Protein AF-A0A376FK08-F1 (afdb_monomer)

InterPro domains:
  IPR012337 Ribonuclease H-like superfamily [SSF53098] (12-80)
  IPR013520 Ribonuclease H-like domain [PF00929] (16-78)
  IPR036397 Ribonuclease H superfamily [G3DSA:3.30.420.10] (7-87)

Organism: Enterobacter asburiae (NCBI:txid61645)

Solvent-accessible surface area (backbone atoms only — not comparable to full-atom values): 5916 Å² total; per-residue (Å²): 114,54,74,45,51,41,44,95,58,90,85,84,54,65,62,33,34,43,39,38,65,46,57,49,92,84,67,47,79,45,83,74,72,49,72,52,29,21,26,70,61,94,90,64,82,69,38,69,68,27,30,70,74,68,68,58,46,72,64,56,23,50,74,70,21,39,52,61,71,58,42,51,47,54,53,45,55,68,68,65,44,94,60,86,85,59,83,78,83,84,83,75,80,80,127

pLDDT: mean 74.7, std 14.85, range [38.16, 88.94]

Radius of gyration: 17.04 Å; Cα contacts (8 Å, |Δi|>4): 127; chains: 1; bounding box: 40×21×54 Å

Mean predicted aligned error: 10.18 Å

Structure (mmCIF, N/CA/C/O backbone):
data_AF-A0A376FK08-F1
#
_entry.id   AF-A0A376FK08-F1
#
loop_
_atom_site.group_PDB
_atom_site.id
_atom_site.type_symbol
_atom_site.label_atom_id
_atom_site.label_alt_id
_atom_site.label_comp_id
_atom_site.label_asym_id
_atom_site.label_entity_id
_atom_site.label_seq_id
_atom_site.pdbx_PDB_ins_code
_atom_site.Cartn_x
_atom_site.Cartn_y
_atom_site.Cartn_z
_atom_site.occupancy
_atom_site.B_iso_or_equiv
_atom_site.auth_seq_id
_atom_site.auth_comp_id
_atom_site.auth_asym_id
_atom_site.auth_atom_id
_atom_site.pdbx_PDB_model_num
ATOM 1 N N . MET A 1 1 ? -7.735 6.524 6.121 1.00 71.25 1 MET A N 1
ATOM 2 C CA . MET A 1 1 ? -7.236 5.624 5.053 1.00 71.25 1 MET A CA 1
ATOM 3 C C . MET A 1 1 ? -6.523 6.435 3.986 1.00 71.25 1 MET A C 1
ATOM 5 O O . MET A 1 1 ? -6.928 7.567 3.747 1.00 71.25 1 MET A O 1
ATOM 9 N N . THR A 1 2 ? -5.478 5.889 3.369 1.00 71.00 2 THR A N 1
ATOM 10 C CA . THR A 1 2 ? -4.733 6.546 2.287 1.00 71.00 2 THR A CA 1
ATOM 11 C C . THR A 1 2 ? -4.329 5.538 1.212 1.00 71.00 2 THR A C 1
ATOM 13 O O . THR A 1 2 ? -4.019 4.386 1.514 1.0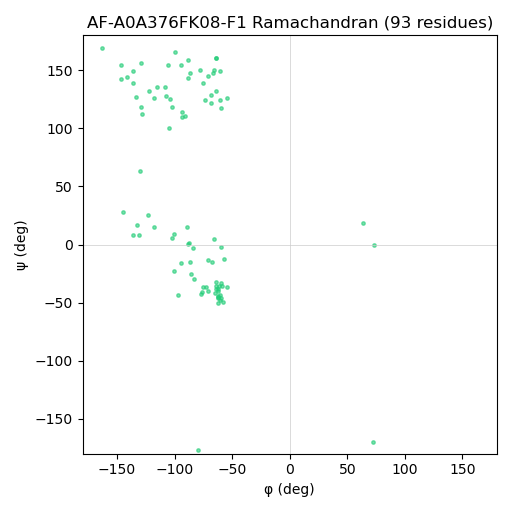0 71.00 2 THR A O 1
ATOM 16 N N . THR A 1 3 ? -4.340 5.972 -0.047 1.00 72.12 3 THR A N 1
ATOM 17 C CA . THR A 1 3 ? -3.849 5.202 -1.197 1.00 72.12 3 THR A CA 1
ATOM 18 C C . THR A 1 3 ? -2.762 5.988 -1.906 1.00 72.12 3 THR A C 1
ATOM 20 O O . THR A 1 3 ? -2.966 7.165 -2.212 1.00 72.12 3 THR A O 1
ATOM 23 N N . LYS A 1 4 ? -1.634 5.346 -2.215 1.00 75.44 4 LYS A N 1
ATOM 24 C CA . LYS A 1 4 ? -0.536 5.967 -2.972 1.00 75.44 4 LYS A CA 1
ATOM 25 C C . LYS A 1 4 ? -0.531 5.450 -4.418 1.00 75.44 4 LYS A C 1
ATOM 27 O O . LYS A 1 4 ? -0.495 4.234 -4.595 1.00 75.44 4 LYS A O 1
ATOM 32 N N . PRO A 1 5 ? -0.580 6.320 -5.444 1.00 75.00 5 PRO A N 1
ATOM 33 C CA . PRO A 1 5 ? -0.458 5.918 -6.848 1.00 75.00 5 PRO A CA 1
ATOM 34 C C . PRO A 1 5 ? 1.007 5.896 -7.326 1.00 75.00 5 PRO A C 1
ATOM 36 O O . PRO A 1 5 ? 1.849 6.609 -6.784 1.00 75.00 5 PRO A O 1
ATOM 39 N N . LEU A 1 6 ? 1.298 5.147 -8.400 1.00 62.81 6 LEU A N 1
ATOM 40 C CA . LEU A 1 6 ? 2.601 5.168 -9.100 1.00 62.81 6 LEU A CA 1
ATOM 41 C C . LEU A 1 6 ? 2.685 6.227 -10.227 1.00 62.81 6 LEU A C 1
ATOM 43 O O . LEU A 1 6 ? 3.576 6.152 -11.078 1.00 62.81 6 LEU A O 1
ATOM 47 N N . ALA A 1 7 ? 1.764 7.197 -10.273 1.00 63.03 7 ALA A N 1
ATOM 48 C CA . ALA A 1 7 ? 1.771 8.323 -11.216 1.00 63.03 7 ALA A CA 1
ATOM 49 C C . ALA A 1 7 ? 0.849 9.474 -10.792 1.00 63.03 7 ALA A C 1
ATOM 51 O O . ALA A 1 7 ? 0.026 9.349 -9.886 1.00 63.03 7 ALA A O 1
ATOM 52 N N . ARG A 1 8 ? 0.988 10.608 -11.492 1.00 52.03 8 ARG A N 1
ATOM 53 C CA . ARG A 1 8 ? 0.266 11.864 -11.246 1.00 52.03 8 ARG A CA 1
ATOM 54 C C . ARG A 1 8 ? -1.100 11.961 -11.952 1.00 52.03 8 ARG A C 1
ATOM 56 O O . ARG A 1 8 ? -1.884 12.839 -11.600 1.00 52.03 8 ARG A O 1
ATOM 63 N N . THR A 1 9 ? -1.407 11.108 -12.939 1.00 46.75 9 THR A N 1
ATOM 64 C CA . THR A 1 9 ? -2.660 11.167 -13.725 1.00 46.75 9 THR A CA 1
ATOM 65 C C . THR A 1 9 ? -3.607 10.011 -13.383 1.00 46.75 9 THR A C 1
ATOM 67 O O . THR A 1 9 ? -3.204 8.866 -13.268 1.00 46.75 9 THR A O 1
ATOM 70 N N . ARG A 1 10 ? -4.901 10.309 -13.214 1.00 53.78 10 ARG A N 1
ATOM 71 C CA . ARG A 1 10 ? -5.890 9.416 -12.573 1.00 53.78 10 ARG A CA 1
ATOM 72 C C . ARG A 1 10 ? -6.524 8.347 -13.485 1.00 53.78 10 ARG A C 1
ATOM 74 O O . ARG A 1 10 ? -7.365 7.601 -13.004 1.00 53.78 10 ARG A O 1
ATOM 81 N N . ARG A 1 11 ? -6.215 8.318 -14.792 1.00 49.09 11 ARG A N 1
ATOM 82 C CA . ARG A 1 11 ? -6.949 7.490 -15.783 1.00 49.09 11 ARG A CA 1
ATOM 83 C C . ARG A 1 11 ? -6.283 6.177 -16.190 1.00 49.09 11 ARG A C 1
ATOM 85 O O . ARG A 1 11 ? -6.992 5.307 -16.667 1.00 49.09 11 ARG A O 1
ATOM 92 N N . TRP A 1 12 ? -4.969 6.041 -16.038 1.00 49.97 12 TRP A N 1
ATOM 93 C CA . TRP A 1 12 ? -4.220 4.919 -16.629 1.00 49.97 12 TRP A CA 1
ATOM 94 C C . TRP A 1 12 ? -3.287 4.225 -15.637 1.00 49.97 12 TRP A C 1
ATOM 96 O O . TRP A 1 12 ? -2.439 3.436 -16.032 1.00 49.97 12 TRP A O 1
ATOM 106 N N . THR A 1 13 ? -3.377 4.575 -14.352 1.00 59.41 13 THR A N 1
ATOM 107 C CA . THR A 1 13 ? -2.376 4.182 -13.359 1.00 59.41 13 THR A CA 1
ATOM 108 C C . THR A 1 13 ? -3.087 3.541 -12.179 1.00 59.41 13 THR A C 1
ATOM 110 O O . THR A 1 13 ? -3.831 4.222 -11.467 1.00 59.41 13 THR A O 1
ATOM 113 N N . GLY A 1 14 ? -2.880 2.239 -11.988 1.00 68.38 14 GLY A N 1
ATOM 114 C CA . GLY A 1 14 ? -3.429 1.510 -10.849 1.00 68.38 14 GLY A CA 1
ATOM 115 C C . GLY A 1 14 ? -2.861 2.005 -9.508 1.00 68.38 14 GLY A C 1
ATOM 116 O O . GLY A 1 14 ? -1.813 2.669 -9.471 1.00 68.38 14 GLY A O 1
ATOM 117 N N . PRO A 1 15 ? -3.545 1.720 -8.388 1.00 77.38 15 PRO A N 1
ATOM 118 C CA . PRO A 1 15 ? -3.021 2.006 -7.054 1.00 77.38 15 PRO A CA 1
ATOM 119 C C . PRO A 1 15 ? -1.711 1.236 -6.809 1.00 77.38 15 PRO A C 1
ATOM 121 O O . PRO A 1 15 ? -1.530 0.152 -7.342 1.00 77.38 15 PRO A O 1
ATOM 124 N N . ALA A 1 16 ? -0.792 1.784 -6.008 1.00 78.69 16 ALA A N 1
ATOM 125 C CA . ALA A 1 16 ? 0.457 1.113 -5.613 1.00 78.69 16 ALA A CA 1
ATOM 126 C C . ALA A 1 16 ? 0.333 0.451 -4.238 1.00 78.69 16 ALA A C 1
ATOM 128 O O . ALA A 1 16 ? 0.790 -0.665 -4.012 1.00 78.69 16 ALA A O 1
ATOM 129 N N . GLN A 1 17 ? -0.277 1.180 -3.304 1.00 85.12 17 GLN A N 1
ATOM 130 C CA . GLN A 1 17 ? -0.396 0.812 -1.901 1.00 85.12 17 GLN A CA 1
ATOM 131 C C . GLN A 1 17 ? -1.724 1.320 -1.351 1.00 85.12 17 GLN A C 1
ATOM 133 O O . GLN A 1 17 ? -2.140 2.445 -1.651 1.00 85.12 17 GLN A O 1
ATOM 138 N N . PHE A 1 18 ? -2.336 0.514 -0.492 1.00 87.94 18 PHE A N 1
ATOM 139 C CA . PHE A 1 18 ? -3.419 0.901 0.396 1.00 87.94 18 PHE A CA 1
ATOM 140 C C . PHE A 1 18 ? -2.950 0.780 1.846 1.00 87.94 18 PHE A C 1
ATOM 142 O O . PHE A 1 18 ? -2.293 -0.194 2.215 1.00 87.94 18 PHE A O 1
ATOM 149 N N . ALA A 1 19 ? -3.275 1.787 2.655 1.00 86.31 19 ALA A N 1
ATOM 150 C CA . ALA A 1 19 ? -3.062 1.770 4.093 1.00 86.31 19 ALA A CA 1
ATOM 151 C C . ALA A 1 19 ? -4.320 2.264 4.822 1.00 86.31 19 ALA A C 1
ATOM 153 O O . ALA A 1 19 ? -4.828 3.365 4.560 1.00 86.31 19 ALA A O 1
ATOM 154 N N . ALA A 1 20 ? -4.811 1.471 5.766 1.00 86.75 20 ALA A N 1
ATOM 155 C CA . ALA A 1 20 ? -5.926 1.823 6.628 1.00 86.75 20 ALA A CA 1
ATOM 156 C C . ALA A 1 20 ? -5.646 1.426 8.074 1.00 86.75 20 ALA A C 1
ATOM 158 O O . ALA A 1 20 ? -4.957 0.457 8.357 1.00 86.75 20 ALA A O 1
ATOM 159 N N . ILE A 1 21 ? -6.216 2.193 8.991 1.00 86.69 21 ILE A N 1
ATOM 160 C CA . ILE A 1 21 ? -6.238 1.885 10.412 1.00 86.69 21 ILE A CA 1
ATOM 161 C C . ILE A 1 21 ? -7.646 2.189 10.896 1.00 86.69 21 ILE A C 1
ATOM 163 O O . ILE A 1 21 ? -8.260 3.156 10.429 1.00 86.69 21 ILE A O 1
ATOM 167 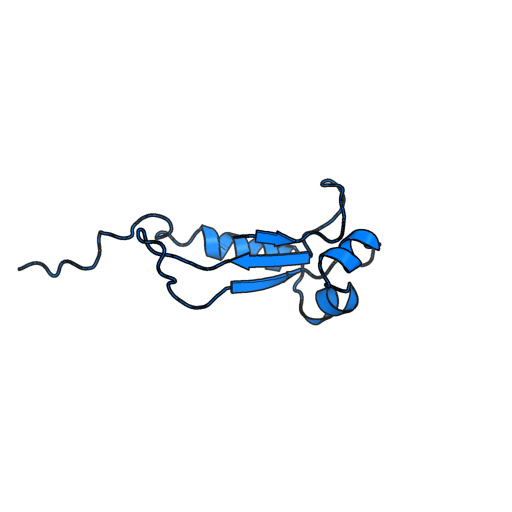N N . ARG A 1 22 ? -8.188 1.325 11.748 1.00 84.19 22 ARG A N 1
ATOM 168 C CA . ARG A 1 22 ? -9.515 1.536 12.317 1.00 84.19 22 ARG A CA 1
ATOM 169 C C . ARG A 1 22 ? -9.371 2.365 13.582 1.00 84.19 22 ARG A C 1
ATOM 171 O O . ARG A 1 22 ? -8.416 2.194 14.336 1.00 84.19 22 ARG A O 1
ATOM 178 N N . THR A 1 23 ? -10.328 3.253 13.800 1.00 84.31 23 THR A N 1
ATOM 179 C CA . THR A 1 23 ? -10.421 4.046 15.023 1.00 84.31 23 THR A CA 1
ATOM 180 C C . THR A 1 23 ? -11.826 3.949 15.597 1.00 84.31 23 THR A C 1
ATOM 182 O O . THR A 1 23 ? -12.773 3.649 14.863 1.00 84.31 23 THR A O 1
ATOM 185 N N . ASP A 1 24 ? -11.956 4.181 16.897 1.00 82.56 24 ASP A N 1
ATOM 186 C CA . ASP A 1 24 ? -13.249 4.430 17.533 1.00 82.56 24 ASP A CA 1
ATOM 187 C C . ASP A 1 24 ? -13.715 5.889 17.322 1.00 82.56 24 ASP A C 1
ATOM 189 O O . ASP A 1 24 ? -13.072 6.671 16.611 1.00 82.56 24 ASP A O 1
ATOM 193 N N . ASP A 1 25 ? -14.855 6.247 17.922 1.00 84.88 25 ASP A N 1
ATOM 194 C CA . ASP A 1 25 ? -15.449 7.590 17.837 1.00 84.88 25 ASP A CA 1
ATOM 195 C C . ASP A 1 25 ? -14.603 8.666 18.560 1.00 84.88 25 ASP A C 1
ATOM 197 O O . ASP A 1 25 ? -14.803 9.861 18.345 1.00 84.88 25 ASP A O 1
ATOM 201 N N . GLU A 1 26 ? -13.655 8.248 19.404 1.00 86.25 26 GLU A N 1
ATOM 202 C CA . GLU A 1 26 ? -12.727 9.098 20.160 1.00 86.25 26 GLU A CA 1
ATOM 203 C C . GLU A 1 26 ? -11.333 9.157 19.503 1.00 86.25 26 GLU A C 1
ATOM 205 O O . GLU A 1 26 ? -10.400 9.735 20.058 1.00 86.25 26 GLU A O 1
ATOM 210 N N . PHE A 1 27 ? -11.198 8.607 18.288 1.00 83.44 27 PHE A N 1
ATOM 211 C CA . PHE A 1 27 ? -9.957 8.502 17.516 1.00 83.44 27 PHE A CA 1
ATOM 212 C C . PHE A 1 27 ? -8.864 7.627 18.149 1.00 83.44 27 PHE A C 1
ATOM 214 O O . PHE A 1 27 ? -7.706 7.694 17.726 1.00 83.44 27 PHE A O 1
ATOM 221 N N . ASN A 1 28 ? -9.208 6.751 19.094 1.00 85.94 28 ASN A N 1
ATOM 222 C CA . ASN A 1 28 ? -8.279 5.728 19.557 1.00 85.94 28 ASN A CA 1
ATOM 223 C C . ASN A 1 28 ? -8.165 4.625 18.505 1.00 85.94 28 ASN A C 1
ATOM 225 O O . ASN A 1 28 ? -9.152 4.202 17.898 1.00 85.94 28 ASN A O 1
ATOM 229 N N . ILE A 1 29 ? -6.943 4.149 18.289 1.00 85.06 29 ILE A N 1
ATOM 230 C CA . ILE A 1 29 ? -6.643 3.087 17.328 1.00 85.06 29 ILE A CA 1
ATOM 231 C C . ILE A 1 29 ? -7.237 1.766 17.825 1.00 85.06 29 ILE A C 1
ATOM 233 O O . ILE A 1 29 ? -6.969 1.346 18.950 1.00 85.06 29 ILE A O 1
ATOM 237 N N . ILE A 1 30 ? -8.000 1.090 16.964 1.00 84.38 30 ILE A N 1
ATOM 238 C CA . ILE A 1 30 ? -8.561 -0.236 17.233 1.00 84.38 30 ILE A CA 1
ATOM 239 C C . ILE A 1 30 ? -8.020 -1.260 16.227 1.00 84.38 30 ILE A C 1
ATOM 241 O O . ILE A 1 30 ? -8.155 -1.103 15.014 1.00 84.38 30 ILE A O 1
ATOM 245 N N . GLY A 1 31 ? -7.445 -2.349 16.740 1.00 82.12 31 GLY A N 1
ATOM 246 C CA . GLY A 1 31 ? -6.869 -3.420 15.923 1.00 82.12 31 GLY A CA 1
ATOM 247 C C . GLY A 1 31 ? -5.557 -3.043 15.228 1.00 82.12 31 GLY A C 1
ATOM 248 O O . GLY A 1 31 ? -4.950 -2.013 15.514 1.00 82.12 31 GLY A O 1
ATOM 249 N N . GLU A 1 32 ? -5.125 -3.912 14.317 1.00 85.88 32 GLU A N 1
ATOM 250 C CA . GLU A 1 32 ? -3.862 -3.755 13.594 1.00 85.88 32 GLU A CA 1
ATOM 251 C C . GLU A 1 32 ? -4.021 -2.885 12.332 1.00 85.88 32 GLU A C 1
ATOM 253 O O . GLU A 1 32 ? -5.079 -2.908 11.688 1.00 85.88 32 GLU A O 1
ATOM 258 N N . PRO A 1 33 ? -2.986 -2.120 11.939 1.00 87.31 33 PRO A N 1
ATOM 259 C CA . PRO A 1 33 ? -2.969 -1.408 10.668 1.00 87.31 33 PRO A CA 1
ATOM 260 C C . PRO A 1 33 ? -2.980 -2.369 9.474 1.00 87.31 33 PRO A C 1
ATOM 262 O O . PRO A 1 33 ? -2.164 -3.282 9.370 1.00 87.31 33 PRO A O 1
ATOM 265 N N . GLU A 1 34 ? -3.852 -2.096 8.513 1.00 87.06 34 GLU A N 1
ATOM 266 C CA . GLU A 1 34 ? -3.948 -2.824 7.253 1.00 87.06 34 GLU A CA 1
ATOM 267 C C . GLU A 1 34 ? -3.101 -2.116 6.199 1.00 87.06 34 GLU A C 1
ATOM 269 O O . GLU A 1 34 ? -3.449 -1.018 5.754 1.00 87.06 34 GLU A O 1
ATOM 274 N N . VAL A 1 35 ? -1.988 -2.728 5.790 1.00 88.69 35 VAL A N 1
ATOM 275 C CA . VAL A 1 35 ? -1.105 -2.199 4.742 1.00 88.69 35 VAL A CA 1
ATOM 276 C C . VAL A 1 35 ? -0.827 -3.277 3.707 1.00 88.69 35 VAL A C 1
ATOM 278 O O . VAL A 1 35 ? -0.231 -4.306 4.014 1.00 88.69 35 VAL A O 1
ATOM 281 N N . PHE A 1 36 ? -1.224 -3.031 2.462 1.00 88.44 36 PHE A N 1
ATOM 282 C CA . PHE A 1 36 ? -0.982 -3.963 1.364 1.00 88.44 36 PHE A CA 1
ATOM 283 C C . PHE A 1 36 ? -0.754 -3.237 0.037 1.00 88.44 36 PHE A C 1
ATOM 285 O O . PHE A 1 36 ? -1.191 -2.101 -0.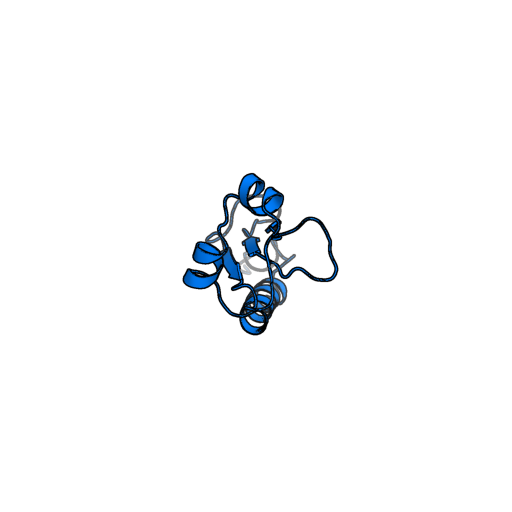169 1.00 88.44 36 PHE A O 1
ATOM 292 N N . TYR A 1 37 ? -0.031 -3.907 -0.860 1.00 87.12 37 TYR A N 1
ATOM 293 C CA . TYR A 1 37 ? 0.395 -3.373 -2.152 1.00 87.12 37 TYR A CA 1
ATOM 294 C C . TYR A 1 37 ? -0.423 -3.981 -3.292 1.00 87.12 37 TYR A C 1
ATOM 296 O O . TYR A 1 37 ? -0.936 -5.098 -3.186 1.00 87.12 37 TYR A O 1
ATOM 304 N N . CYS A 1 38 ? -0.528 -3.247 -4.393 1.00 85.69 38 CYS A N 1
ATOM 305 C CA . CYS A 1 38 ? -1.085 -3.752 -5.639 1.00 85.69 38 CYS A CA 1
ATOM 306 C C . CYS A 1 38 ? 0.056 -3.941 -6.635 1.00 85.69 38 CYS A C 1
ATOM 308 O O . CYS A 1 38 ? 0.844 -3.024 -6.882 1.00 85.69 38 CYS A O 1
ATOM 310 N N . LYS A 1 39 ? 0.1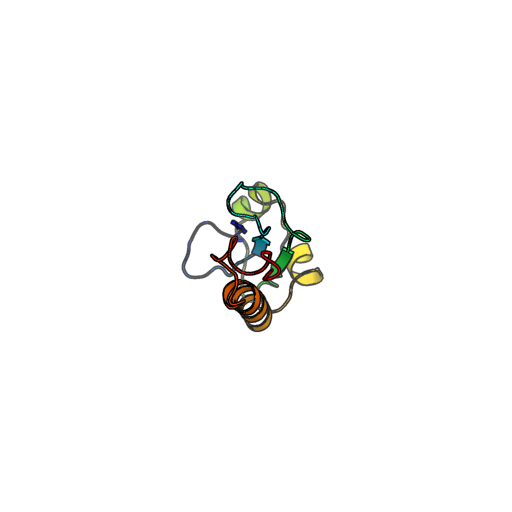34 -5.137 -7.212 1.00 84.81 39 LYS A N 1
ATOM 311 C CA . LYS A 1 39 ? 1.073 -5.450 -8.280 1.00 84.81 39 LYS A CA 1
ATOM 312 C C . LYS A 1 39 ? 0.656 -4.669 -9.533 1.00 84.81 39 LYS A C 1
ATOM 314 O O . LYS A 1 39 ? -0.476 -4.846 -9.989 1.00 84.81 39 LYS A O 1
ATOM 319 N N . PRO A 1 40 ? 1.533 -3.816 -10.093 1.00 78.88 40 PRO A N 1
ATOM 320 C CA . PRO A 1 40 ? 1.240 -3.130 -11.343 1.00 78.88 40 PRO A CA 1
ATOM 321 C C . PRO A 1 40 ? 1.162 -4.141 -12.494 1.00 78.88 40 PRO A C 1
ATOM 323 O O . PRO A 1 40 ? 1.867 -5.155 -12.485 1.00 78.88 40 PRO A O 1
ATOM 326 N N . ALA A 1 41 ? 0.308 -3.861 -13.478 1.00 76.75 41 ALA A N 1
ATOM 327 C CA . ALA A 1 41 ? 0.247 -4.631 -14.714 1.00 76.75 41 ALA A CA 1
ATOM 328 C C . ALA A 1 41 ? 1.553 -4.473 -15.518 1.00 76.75 41 ALA A C 1
ATOM 330 O O . ALA A 1 41 ? 2.246 -3.459 -15.407 1.00 76.75 41 ALA A O 1
ATOM 331 N N . ASP A 1 42 ? 1.924 -5.493 -16.295 1.00 72.25 42 ASP A N 1
ATOM 332 C CA . ASP A 1 42 ? 3.219 -5.526 -16.994 1.00 72.25 42 ASP A CA 1
ATOM 333 C C . ASP A 1 42 ? 3.311 -4.531 -18.167 1.00 72.25 42 ASP A C 1
ATOM 335 O O . ASP A 1 42 ? 4.405 -4.245 -18.648 1.00 72.25 42 ASP A O 1
ATOM 339 N N . ASP A 1 43 ? 2.183 -3.962 -18.590 1.00 73.62 43 ASP A N 1
ATOM 340 C CA . ASP A 1 43 ? 2.066 -2.911 -19.605 1.00 73.62 43 ASP A CA 1
ATOM 341 C C . ASP A 1 43 ? 2.198 -1.485 -19.032 1.00 73.62 43 ASP A C 1
ATOM 343 O O . ASP A 1 43 ? 2.132 -0.500 -19.771 1.00 73.62 43 ASP A O 1
ATOM 347 N N . TYR A 1 44 ? 2.428 -1.353 -17.722 1.00 68.50 44 TYR A N 1
ATOM 348 C CA . TYR A 1 44 ? 2.493 -0.070 -17.036 1.00 68.50 44 TYR A CA 1
ATOM 349 C C . TYR A 1 44 ? 3.934 0.381 -16.749 1.00 68.50 44 TYR A C 1
ATOM 351 O O . TYR A 1 44 ? 4.664 -0.235 -15.969 1.00 68.50 44 TYR A O 1
ATOM 359 N N . LEU A 1 45 ? 4.326 1.527 -17.320 1.00 75.06 45 LEU A N 1
ATOM 360 C CA . LEU A 1 45 ? 5.579 2.217 -16.999 1.00 75.06 45 LEU A CA 1
ATOM 361 C C . LEU A 1 45 ? 5.342 3.280 -15.904 1.00 75.06 45 LEU A C 1
ATOM 363 O O . LEU A 1 45 ? 4.648 4.273 -16.143 1.00 75.06 45 LEU A O 1
ATOM 367 N N . PRO A 1 46 ? 5.915 3.108 -14.701 1.00 73.00 46 PRO A N 1
ATOM 368 C CA . PRO A 1 46 ? 5.699 4.011 -13.579 1.00 73.00 46 PRO A CA 1
ATOM 369 C C . PRO A 1 46 ? 6.395 5.351 -13.804 1.00 73.00 46 PRO A C 1
ATOM 371 O O . PRO A 1 46 ? 7.494 5.418 -14.356 1.00 73.00 46 PRO A O 1
ATOM 374 N N . GLN A 1 47 ? 5.776 6.437 -13.336 1.00 78.25 47 GLN A N 1
ATOM 375 C CA . GLN A 1 47 ? 6.383 7.761 -13.447 1.00 78.25 47 GLN A CA 1
ATOM 376 C C . GLN A 1 47 ? 7.543 7.883 -12.447 1.00 78.25 47 GLN A C 1
ATOM 378 O O . GLN A 1 47 ? 7.304 7.747 -11.243 1.00 78.25 47 GLN A O 1
ATOM 383 N N . PRO A 1 48 ? 8.772 8.224 -12.885 1.00 79.56 48 PRO A N 1
ATOM 384 C CA . PRO A 1 48 ? 9.926 8.326 -11.986 1.00 79.56 48 PRO A CA 1
ATOM 385 C C . PRO A 1 48 ? 9.688 9.266 -10.796 1.00 79.56 48 PRO A C 1
ATOM 387 O O . PRO A 1 48 ? 10.080 8.968 -9.671 1.00 79.56 48 PRO A O 1
ATOM 390 N N . GLY A 1 49 ? 8.961 10.369 -11.015 1.00 78.94 49 GLY A N 1
ATOM 391 C CA . GLY A 1 49 ? 8.581 11.303 -9.951 1.00 78.94 49 GLY A CA 1
ATOM 392 C C . GLY A 1 49 ? 7.701 10.683 -8.860 1.00 78.94 49 GLY A C 1
ATOM 393 O O . GLY A 1 49 ? 7.868 11.007 -7.689 1.00 78.94 49 GLY A O 1
ATOM 394 N N . ALA A 1 50 ? 6.800 9.760 -9.207 1.00 75.38 50 ALA A N 1
ATOM 395 C CA . ALA A 1 50 ? 5.961 9.081 -8.222 1.00 75.38 50 ALA A CA 1
ATOM 396 C C . ALA A 1 50 ? 6.761 8.064 -7.399 1.00 75.38 50 ALA A C 1
ATOM 398 O O . ALA A 1 50 ? 6.546 7.963 -6.193 1.00 75.38 50 ALA A O 1
ATOM 399 N N . VAL A 1 51 ? 7.724 7.368 -8.013 1.00 79.62 51 VAL A N 1
ATOM 400 C CA . VAL A 1 51 ? 8.638 6.463 -7.293 1.00 79.62 51 VAL A CA 1
ATOM 401 C C . VAL A 1 51 ? 9.475 7.245 -6.279 1.00 79.62 51 VAL A C 1
ATOM 403 O O . VAL A 1 51 ? 9.549 6.846 -5.122 1.00 79.62 51 VAL A O 1
ATOM 406 N N . MET A 1 52 ? 10.021 8.405 -6.661 1.00 79.06 52 MET A N 1
ATOM 407 C CA . MET A 1 52 ? 10.808 9.245 -5.745 1.00 79.06 52 MET A CA 1
ATOM 408 C C . MET A 1 52 ? 9.988 9.795 -4.569 1.00 79.06 52 MET A C 1
ATOM 410 O O . MET A 1 52 ? 10.490 9.865 -3.454 1.00 79.06 52 MET A O 1
ATOM 414 N N . VAL A 1 53 ? 8.727 10.177 -4.799 1.00 81.19 53 VAL A N 1
ATOM 415 C CA . VAL A 1 53 ? 7.852 10.718 -3.742 1.00 81.19 53 VAL A CA 1
ATOM 416 C C . VAL A 1 53 ? 7.333 9.621 -2.815 1.00 81.19 53 VAL A C 1
ATOM 418 O O . VAL A 1 53 ? 7.220 9.822 -1.608 1.00 81.19 53 VAL A O 1
ATOM 421 N N . THR A 1 54 ? 6.960 8.468 -3.371 1.00 78.50 54 THR A N 1
ATOM 422 C CA . THR A 1 54 ? 6.344 7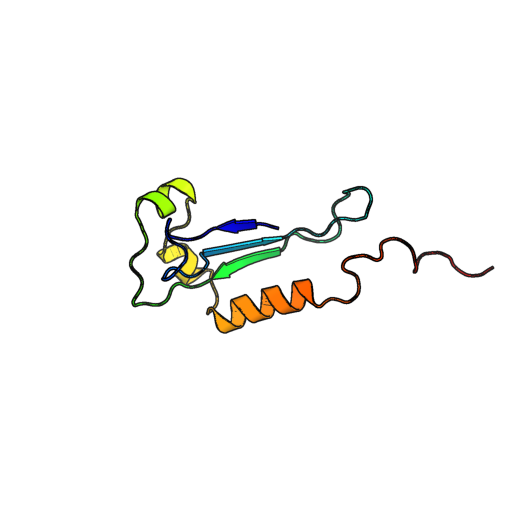.387 -2.590 1.00 78.50 54 THR A CA 1
ATOM 423 C C . THR A 1 54 ? 7.369 6.477 -1.927 1.00 78.50 54 THR A C 1
ATOM 425 O O . THR A 1 54 ? 7.033 5.870 -0.910 1.00 78.50 54 THR A O 1
ATOM 428 N N . GLY A 1 55 ? 8.578 6.386 -2.490 1.00 81.75 55 GLY A N 1
ATOM 429 C CA . GLY A 1 55 ? 9.603 5.405 -2.135 1.00 81.75 55 GLY A CA 1
ATOM 430 C C . GLY A 1 55 ? 9.286 3.986 -2.618 1.00 81.75 55 GLY A C 1
ATOM 431 O O . GLY A 1 55 ? 10.078 3.080 -2.391 1.00 81.75 55 GLY A O 1
ATOM 432 N N . ILE A 1 56 ? 8.143 3.778 -3.280 1.00 81.56 56 ILE A N 1
ATOM 433 C CA . ILE A 1 56 ? 7.664 2.452 -3.672 1.00 81.56 56 ILE A CA 1
ATOM 434 C C . ILE A 1 56 ? 8.203 2.148 -5.059 1.00 81.56 56 ILE A C 1
ATOM 436 O O . ILE A 1 56 ? 7.791 2.754 -6.054 1.00 81.56 56 ILE A O 1
ATOM 440 N N . THR A 1 57 ? 9.128 1.196 -5.128 1.00 83.44 57 THR A N 1
ATOM 441 C CA . THR A 1 57 ? 9.636 0.732 -6.415 1.00 83.44 57 THR A CA 1
ATOM 442 C C . THR A 1 57 ? 8.632 -0.215 -7.081 1.00 83.44 57 THR A C 1
ATOM 444 O O . THR A 1 57 ? 7.889 -0.928 -6.402 1.00 83.44 57 THR A O 1
ATOM 447 N N . PRO A 1 58 ? 8.594 -0.266 -8.420 1.00 79.50 58 PRO A N 1
ATOM 448 C CA . PRO A 1 58 ? 7.753 -1.221 -9.144 1.00 79.50 58 PRO A CA 1
ATOM 449 C C . PRO A 1 58 ? 8.092 -2.676 -8.811 1.00 79.50 58 PRO A C 1
ATOM 451 O O . PRO A 1 58 ? 7.207 -3.526 -8.785 1.00 79.50 58 PRO A O 1
ATOM 454 N N . GLN A 1 59 ? 9.369 -2.949 -8.536 1.00 82.75 59 GLN A N 1
ATOM 455 C CA . GLN A 1 59 ? 9.875 -4.238 -8.078 1.00 82.75 59 GLN A CA 1
ATOM 456 C C . GLN A 1 59 ? 9.253 -4.600 -6.728 1.00 82.75 59 GLN A C 1
ATOM 458 O O . GLN A 1 59 ? 8.650 -5.660 -6.602 1.00 82.75 59 GLN A O 1
ATOM 463 N N . GLU A 1 60 ? 9.287 -3.679 -5.764 1.00 84.12 60 GLU A N 1
ATOM 464 C CA . GLU A 1 60 ? 8.683 -3.881 -4.448 1.00 84.12 60 GLU A CA 1
ATOM 465 C C . GLU A 1 60 ? 7.164 -4.092 -4.531 1.00 84.12 60 GLU A C 1
ATOM 467 O O . GLU A 1 60 ? 6.633 -5.019 -3.918 1.00 84.12 60 GLU A O 1
ATOM 472 N N . ALA A 1 61 ? 6.458 -3.281 -5.324 1.00 83.25 61 ALA A N 1
ATOM 473 C CA . ALA A 1 61 ? 5.019 -3.439 -5.529 1.00 83.25 61 ALA A CA 1
ATOM 474 C C . ALA A 1 61 ? 4.673 -4.769 -6.224 1.00 83.25 61 ALA A C 1
ATOM 476 O O . ALA A 1 61 ? 3.631 -5.357 -5.948 1.00 83.25 61 ALA A O 1
ATOM 477 N N . ARG A 1 62 ? 5.547 -5.273 -7.104 1.00 83.69 62 ARG A N 1
ATOM 478 C CA . ARG A 1 62 ? 5.379 -6.564 -7.785 1.00 83.69 62 ARG A CA 1
ATOM 479 C C . ARG A 1 62 ? 5.664 -7.757 -6.872 1.00 83.69 62 ARG A C 1
ATOM 481 O O . ARG A 1 62 ? 4.995 -8.775 -7.018 1.00 83.69 62 ARG A O 1
ATOM 488 N N . GLU A 1 63 ? 6.640 -7.644 -5.977 1.00 85.69 63 GLU A N 1
ATOM 489 C CA . GLU A 1 63 ? 7.026 -8.702 -5.035 1.00 85.69 63 GLU A CA 1
ATOM 490 C C . GLU A 1 63 ? 6.058 -8.813 -3.855 1.00 85.69 63 GLU A C 1
ATOM 492 O O . GLU A 1 63 ? 5.688 -9.915 -3.461 1.00 85.69 63 GLU A O 1
ATOM 497 N N . LYS A 1 64 ? 5.635 -7.674 -3.295 1.00 85.75 64 LYS A N 1
ATOM 498 C CA . LYS A 1 64 ? 4.771 -7.618 -2.103 1.00 85.75 64 LYS A CA 1
ATOM 499 C C . LYS A 1 64 ? 3.283 -7.501 -2.433 1.00 85.75 64 LYS A C 1
ATOM 501 O O . LYS A 1 64 ? 2.449 -7.643 -1.539 1.00 85.75 64 LYS A O 1
ATOM 506 N N . GLY A 1 65 ? 2.947 -7.148 -3.672 1.00 85.38 65 GLY A N 1
ATOM 507 C CA . GLY A 1 65 ? 1.586 -6.814 -4.069 1.00 85.38 65 GLY A CA 1
ATOM 508 C C . GLY A 1 65 ? 0.795 -7.975 -4.651 1.00 85.38 65 GLY A C 1
ATOM 509 O O . GLY A 1 65 ? 1.333 -8.917 -5.228 1.00 85.38 65 GLY A O 1
ATOM 510 N N . VAL A 1 66 ? -0.523 -7.864 -4.529 1.00 88.25 66 VAL A N 1
ATOM 511 C CA . VAL A 1 66 ? -1.497 -8.776 -5.145 1.00 88.25 66 VAL A CA 1
ATOM 512 C C . VAL A 1 66 ? -2.062 -8.165 -6.425 1.00 88.25 66 VAL A C 1
ATOM 514 O O . VAL A 1 66 ? -1.893 -6.972 -6.670 1.00 88.25 66 VAL A O 1
ATOM 517 N N . ASN A 1 67 ? -2.727 -8.959 -7.266 1.00 87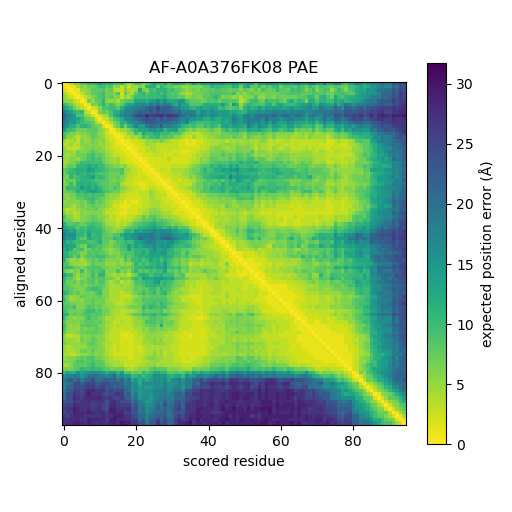.25 67 ASN A N 1
ATOM 518 C CA . ASN A 1 67 ? -3.376 -8.410 -8.460 1.00 87.25 67 ASN A CA 1
ATOM 519 C C . ASN A 1 67 ? -4.506 -7.428 -8.092 1.00 87.25 67 ASN A C 1
ATOM 521 O O . ASN A 1 67 ? -5.040 -7.458 -6.983 1.00 87.25 67 ASN A O 1
ATOM 525 N N . GLU A 1 68 ? -4.891 -6.572 -9.040 1.00 84.69 68 GLU A N 1
ATOM 526 C CA . GLU A 1 68 ? -5.887 -5.520 -8.804 1.00 84.69 68 GLU A CA 1
ATOM 527 C C . GLU A 1 68 ? -7.247 -6.073 -8.344 1.00 84.69 68 GLU A C 1
ATOM 529 O O . GLU A 1 68 ? -7.886 -5.489 -7.471 1.00 84.69 68 GLU A O 1
ATOM 534 N N . ALA A 1 69 ? -7.669 -7.232 -8.857 1.00 86.06 69 ALA A N 1
ATOM 535 C CA . ALA A 1 69 ? -8.930 -7.859 -8.463 1.00 86.06 69 ALA A CA 1
ATOM 536 C C . ALA A 1 69 ? -8.929 -8.296 -6.988 1.00 86.06 69 ALA A C 1
ATOM 538 O O . ALA A 1 69 ? -9.913 -8.107 -6.273 1.00 86.06 69 ALA A O 1
ATOM 539 N N . GLU A 1 70 ? -7.828 -8.875 -6.511 1.00 87.12 70 GLU A N 1
ATOM 540 C CA . GLU A 1 70 ? -7.654 -9.231 -5.107 1.00 87.12 70 GLU A CA 1
ATOM 541 C C . GLU A 1 70 ? -7.482 -7.991 -4.229 1.00 87.12 70 GLU A C 1
ATOM 543 O O . GLU A 1 70 ? -8.072 -7.920 -3.153 1.00 87.12 70 GLU A O 1
ATOM 548 N N . PHE A 1 71 ? -6.736 -6.996 -4.701 1.00 88.25 71 PHE A N 1
ATOM 549 C CA . PHE A 1 71 ? -6.562 -5.722 -4.014 1.00 88.25 71 PHE A CA 1
ATOM 550 C C . PHE A 1 71 ? -7.907 -5.021 -3.779 1.00 88.25 71 PHE A C 1
ATOM 552 O O . PHE A 1 71 ? -8.228 -4.644 -2.651 1.00 88.25 71 PHE A O 1
ATOM 559 N N . ALA A 1 72 ? -8.731 -4.916 -4.825 1.00 86.81 72 ALA A N 1
ATOM 560 C CA . ALA A 1 72 ? -10.069 -4.346 -4.751 1.00 86.81 72 ALA A CA 1
ATOM 561 C C . ALA A 1 72 ? -10.979 -5.149 -3.813 1.00 86.81 72 ALA A C 1
ATOM 563 O O . ALA A 1 72 ? -11.713 -4.553 -3.027 1.00 86.81 72 ALA A O 1
ATOM 564 N N . ARG A 1 73 ? -10.893 -6.486 -3.840 1.00 88.94 73 ARG A N 1
ATOM 565 C CA . ARG A 1 73 ? -11.644 -7.358 -2.926 1.00 88.94 73 ARG A CA 1
ATOM 566 C C . ARG A 1 73 ? -11.280 -7.096 -1.467 1.00 88.94 73 ARG A C 1
ATOM 568 O O . ARG A 1 73 ? -12.174 -6.881 -0.663 1.00 88.94 73 ARG A O 1
ATOM 575 N N . ARG A 1 74 ? -9.986 -7.020 -1.134 1.00 88.38 74 ARG A N 1
ATOM 576 C CA . ARG A 1 74 ? -9.531 -6.724 0.237 1.00 88.38 74 ARG A CA 1
ATOM 577 C C . ARG A 1 74 ? -10.016 -5.356 0.716 1.00 88.38 74 ARG A C 1
ATOM 579 O O . ARG A 1 74 ? -10.492 -5.238 1.840 1.00 88.38 74 ARG A O 1
ATOM 586 N N . ILE A 1 75 ? -9.944 -4.329 -0.136 1.00 87.12 75 ILE A N 1
ATOM 587 C CA . ILE A 1 75 ? -10.482 -2.996 0.190 1.00 87.12 75 ILE A CA 1
ATOM 588 C C . ILE A 1 75 ? -11.993 -3.062 0.418 1.00 87.12 75 ILE A C 1
ATOM 590 O O . ILE A 1 75 ? -12.491 -2.511 1.399 1.00 87.12 75 ILE A O 1
ATOM 594 N N . HIS A 1 76 ? -12.716 -3.744 -0.469 1.00 88.19 76 HIS A N 1
ATOM 595 C CA . HIS A 1 76 ? -14.157 -3.917 -0.354 1.00 88.19 76 HIS A CA 1
ATOM 596 C C . HIS A 1 76 ? -14.531 -4.629 0.950 1.00 88.19 76 HIS A C 1
ATOM 598 O O . HIS A 1 76 ? -15.396 -4.151 1.674 1.00 88.19 76 HIS A O 1
ATOM 604 N N . ASP A 1 77 ? -13.847 -5.716 1.298 1.00 86.94 77 ASP A N 1
ATOM 605 C CA . ASP A 1 77 ? -14.108 -6.467 2.525 1.00 86.94 77 ASP A CA 1
ATOM 606 C C . ASP A 1 77 ? -13.853 -5.614 3.773 1.00 86.94 77 ASP A C 1
ATOM 608 O O . ASP A 1 77 ? -14.637 -5.659 4.721 1.00 86.94 77 ASP A O 1
ATOM 612 N N . LEU A 1 78 ? -12.816 -4.766 3.757 1.00 84.56 78 LEU A N 1
ATOM 613 C CA . LEU A 1 78 ? -12.561 -3.806 4.833 1.00 84.56 78 LEU A CA 1
ATOM 614 C C . LEU A 1 78 ? -13.677 -2.765 4.973 1.00 84.56 78 LEU A C 1
ATOM 616 O O . LEU A 1 78 ? -13.975 -2.360 6.099 1.00 84.56 78 LEU A O 1
ATOM 620 N N . PHE A 1 79 ? -14.279 -2.332 3.864 1.00 83.31 79 PHE A N 1
ATOM 621 C CA . PHE A 1 79 ? -15.335 -1.314 3.853 1.00 83.31 79 PHE A CA 1
ATOM 622 C C . PHE A 1 79 ? -16.723 -1.885 4.140 1.00 83.31 79 PHE A C 1
ATOM 624 O O . PHE A 1 79 ? -17.558 -1.191 4.712 1.00 83.31 79 PHE A O 1
ATOM 631 N N . THR A 1 80 ? -16.972 -3.142 3.784 1.00 83.56 80 THR A N 1
ATOM 632 C CA . THR A 1 80 ? -18.287 -3.784 3.908 1.00 83.56 80 THR A CA 1
ATOM 633 C C . THR A 1 80 ? -18.486 -4.444 5.282 1.00 83.56 80 THR A C 1
ATOM 635 O O . THR A 1 80 ? -19.564 -4.961 5.574 1.00 83.56 80 THR A O 1
ATOM 638 N N . VAL A 1 81 ? -17.503 -4.376 6.194 1.00 73.44 81 VAL A N 1
ATOM 639 C CA . VAL A 1 81 ? -17.700 -4.794 7.594 1.00 73.44 81 VAL A CA 1
ATOM 640 C C . VAL A 1 81 ? -18.818 -3.952 8.233 1.00 73.44 81 VAL A C 1
ATOM 642 O O . VAL A 1 81 ? -18.607 -2.760 8.428 1.00 73.44 81 VAL A O 1
ATOM 645 N N . PRO A 1 82 ? -19.955 -4.526 8.681 1.00 60.53 82 PRO A N 1
ATOM 646 C CA . PRO A 1 82 ? -21.161 -3.784 9.105 1.00 60.53 82 PRO A CA 1
ATOM 647 C C . PRO A 1 82 ? -21.000 -2.786 10.272 1.00 60.53 82 PRO A C 1
ATOM 649 O O . PRO A 1 82 ? -21.969 -2.156 10.693 1.00 60.53 82 PRO A O 1
ATOM 652 N N . LYS A 1 83 ? -19.802 -2.676 10.857 1.00 60.25 83 LYS A N 1
ATOM 653 C CA . LYS A 1 83 ? -19.496 -1.906 12.068 1.00 60.25 83 LYS A CA 1
ATOM 654 C C . LYS A 1 83 ? -18.795 -0.563 11.808 1.00 60.25 83 LYS A C 1
ATOM 656 O O . LYS A 1 83 ? -18.455 0.092 12.787 1.00 60.25 83 LYS A O 1
ATOM 661 N N . TYR A 1 84 ? -18.616 -0.121 10.556 1.00 54.47 84 TYR A N 1
ATOM 662 C CA . TYR A 1 84 ? -17.832 1.084 10.211 1.00 54.47 84 TYR A CA 1
ATOM 663 C C . TYR A 1 84 ? -18.281 2.406 10.879 1.00 54.47 84 TYR A C 1
ATOM 665 O O . TYR A 1 84 ? -17.522 3.365 10.835 1.00 54.47 84 TYR A O 1
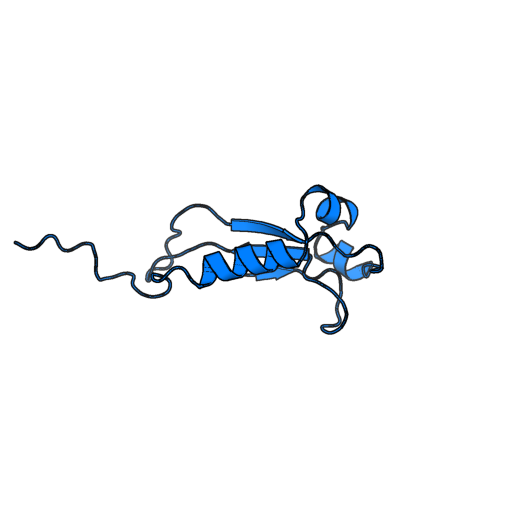ATOM 673 N N . LEU A 1 85 ? -19.462 2.473 11.518 1.00 51.66 85 LEU A N 1
ATOM 674 C CA . LEU A 1 85 ? -19.981 3.681 12.191 1.00 51.66 85 LEU A CA 1
ATOM 675 C C . LEU A 1 85 ? -20.793 3.409 13.477 1.00 51.66 85 LEU A C 1
ATOM 677 O O . LEU A 1 85 ? -21.714 4.157 13.801 1.00 51.66 85 LEU A O 1
ATOM 681 N N . ARG A 1 86 ? -20.541 2.318 14.214 1.00 44.47 86 ARG A N 1
ATOM 682 C CA . ARG A 1 86 ? -21.356 2.002 15.407 1.00 44.47 86 ARG A CA 1
ATOM 683 C C . ARG A 1 86 ? -20.506 1.711 16.642 1.00 44.47 86 ARG A C 1
ATOM 685 O O . ARG A 1 86 ? -20.585 0.623 17.207 1.00 44.47 86 ARG A O 1
ATOM 692 N N . GLY A 1 87 ? -19.753 2.714 17.089 1.00 45.97 87 GLY A N 1
ATOM 693 C CA . GLY A 1 87 ? -18.954 2.686 18.317 1.00 45.97 87 GLY A CA 1
ATOM 694 C C . GLY A 1 87 ? -19.739 2.591 19.635 1.00 45.97 87 GLY A C 1
ATOM 695 O O . GLY A 1 87 ? -19.122 2.618 20.691 1.00 45.97 87 GLY A O 1
ATOM 696 N N . ARG A 1 88 ? -21.078 2.435 19.642 1.00 47.44 88 ARG A N 1
ATOM 697 C CA . ARG A 1 88 ? -21.850 2.564 20.899 1.00 47.44 88 ARG A CA 1
ATOM 698 C C . ARG A 1 88 ? -22.951 1.556 21.244 1.00 47.44 88 ARG A C 1
ATOM 700 O O . ARG A 1 88 ? -23.645 1.783 22.226 1.00 47.44 88 ARG A O 1
ATOM 707 N N . LEU A 1 89 ? -23.143 0.447 20.521 1.00 43.97 89 LEU A N 1
ATOM 708 C CA . LEU A 1 89 ? -24.315 -0.429 20.773 1.00 43.97 89 LEU A CA 1
ATOM 709 C C . LEU A 1 89 ? -24.036 -1.873 21.231 1.00 43.97 89 LEU A C 1
ATOM 711 O O . LEU A 1 89 ? -24.958 -2.680 21.201 1.00 43.97 89 LEU A O 1
ATOM 715 N N . GLN A 1 90 ? -22.826 -2.238 21.676 1.00 47.12 90 GLN A N 1
ATOM 716 C CA . GLN A 1 90 ? -22.567 -3.619 22.147 1.00 47.12 90 GLN A CA 1
ATOM 717 C C . GLN A 1 90 ? -21.825 -3.759 23.491 1.00 47.12 90 GLN A C 1
ATOM 719 O O . GLN A 1 90 ? -21.366 -4.853 23.793 1.00 47.12 90 GLN A O 1
ATOM 724 N N . GLN A 1 91 ? -21.742 -2.717 24.330 1.00 45.72 91 GLN A N 1
ATOM 725 C CA . GLN A 1 91 ? -21.117 -2.829 25.667 1.00 45.72 91 GLN A CA 1
ATOM 726 C C . GLN A 1 91 ? -22.018 -2.431 26.847 1.00 45.72 91 GLN A C 1
ATOM 728 O O . GLN A 1 91 ? -21.522 -2.084 27.912 1.00 45.72 91 GLN A O 1
ATOM 733 N N . HIS A 1 92 ? -23.342 -2.528 26.702 1.00 38.16 92 HIS A N 1
ATOM 734 C CA . HIS A 1 92 ? -24.220 -2.543 27.874 1.00 38.16 92 HIS A CA 1
ATOM 735 C C . HIS A 1 92 ? -24.708 -3.978 28.103 1.00 38.16 92 HIS A C 1
ATOM 737 O O . HIS A 1 92 ? -25.612 -4.420 27.389 1.00 38.16 92 HIS A O 1
ATOM 743 N N . PRO A 1 93 ? -24.130 -4.7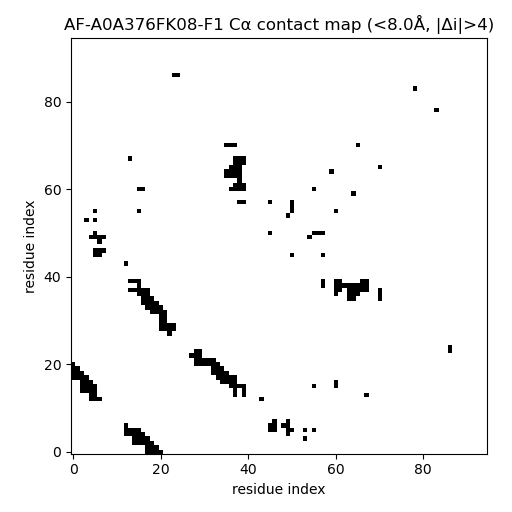42 29.052 1.00 40.00 93 PRO A N 1
ATOM 744 C CA . PRO A 1 93 ? -24.836 -5.896 29.579 1.00 40.00 93 PRO A CA 1
ATOM 745 C C . PRO A 1 93 ? -26.130 -5.368 30.206 1.00 40.00 93 PRO A C 1
ATOM 747 O O . PRO A 1 93 ? -26.115 -4.429 31.011 1.00 40.00 93 PRO A O 1
ATOM 750 N N . LEU A 1 94 ? -27.258 -5.905 29.747 1.00 41.16 94 LEU A N 1
ATOM 751 C CA . LEU A 1 94 ? -28.555 -5.691 30.373 1.00 41.16 94 LEU A CA 1
ATOM 752 C C . LEU A 1 94 ? -28.426 -6.095 31.850 1.00 41.16 94 LEU A C 1
ATOM 754 O O . LEU A 1 94 ? -27.939 -7.186 32.151 1.00 41.16 94 LEU A O 1
ATOM 758 N N . ARG A 1 95 ? -28.799 -5.172 32.742 1.00 40.28 95 ARG A N 1
ATOM 759 C CA . ARG A 1 95 ? -29.237 -5.524 34.094 1.00 40.28 95 ARG A CA 1
ATOM 760 C C . ARG A 1 95 ? -30.484 -6.394 34.013 1.00 40.28 95 A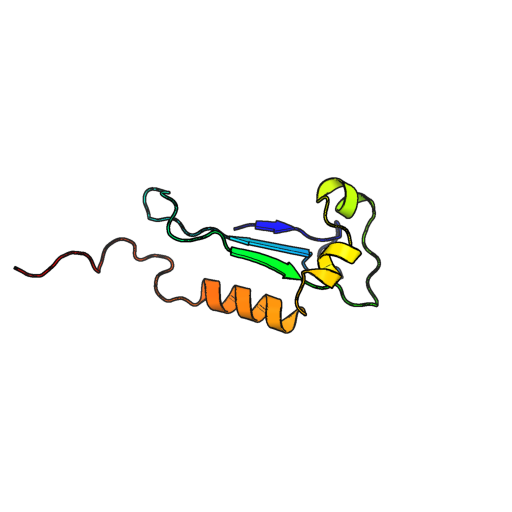RG A C 1
ATOM 762 O O . ARG A 1 95 ? -31.279 -6.159 33.075 1.00 40.28 95 ARG A O 1
#

Foldseek 3Di:
DDWAWLDDDDPPTDTFKDWDFAAAPVRHTDDDIDIAGEQTDPPDDGDPVSCVVVVQDNVNSNVGHDHPVVVVVVVVVVVPPPCNPPNDDPPDDDD

Sequence (95 aa):
MTTKPLARTRRWTGPAQFAAIRTDDEFNIIGEPEVFYCKPADDYLPQPGAVMVTGITPQEAREKGVNEAEFARRIHDLFTVPKYLRGRLQQHPLR

Secondary structure (DSSP, 8-state):
-EEEESSS-SSS--EEEEEEEEE-TT--EEEEEEEEEEPPPTT----HHHHHHH---HHHHHHHEEPHHHHHHHHHHHHH-TTTT-TTSS-----

Nearest PDB structures (foldseek):
  3c94-assembly1_A  TM=9.590E-01  e=8.279E-10  Escherichia coli
  3hp9-assembly1_A  TM=9.575E-01  e=1.479E-09  Escherichia coli K-12
  4hcb-assembly2_B  TM=9.488E-01  e=2.178E-09  Escherichia coli DH5[alpha]
  1fxx-assembly1_A  TM=9.590E-01  e=3.207E-09  Escherichia coli
  4jrq-assembly3_B  TM=9.487E-01  e=2.478E-09  Escherichia coli K-12